Protein AF-A0ABD1L9Q7-F1 (afdb_monomer)
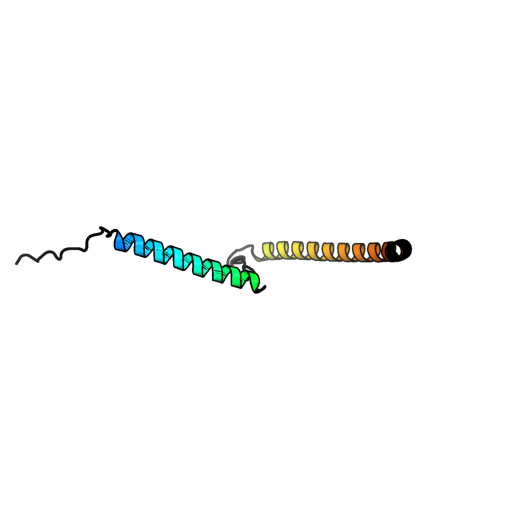
pLDDT: mean 84.65, std 9.53, range [52.69, 98.31]

Organism: NCBI:txid520843

Solvent-accessible surface area (backbone atoms only — not comparable to full-atom values): 6686 Å² total; per-residue (Å²): 135,84,80,79,78,77,83,73,83,75,88,78,75,55,68,71,57,55,54,51,51,53,50,52,52,54,50,50,52,51,50,53,50,51,52,52,50,52,44,63,71,66,71,64,69,77,75,82,75,74,92,67,83,65,87,87,44,95,57,48,68,63,54,51,52,54,53,50,52,55,51,51,52,54,52,50,50,54,51,51,53,52,50,53,52,48,53,54,43,64,68,47,43,60,57,53,51,53,52,54,51,52,53,54,57,66,69,72,108

Structure (mmCIF, N/CA/C/O backbone):
data_AF-A0ABD1L9Q7-F1
#
_entry.id   AF-A0ABD1L9Q7-F1
#
loop_
_atom_site.group_PDB
_atom_site.id
_atom_site.type_symbol
_atom_site.label_atom_id
_atom_site.label_alt_id
_atom_site.label_comp_id
_atom_site.label_asym_id
_atom_site.label_entity_id
_atom_site.label_seq_id
_atom_site.pdbx_PDB_ins_code
_atom_site.Cartn_x
_atom_site.Cartn_y
_atom_site.Cartn_z
_atom_site.occupancy
_atom_site.B_iso_or_equiv
_atom_site.auth_seq_id
_atom_site.auth_comp_id
_atom_site.auth_asym_id
_atom_site.auth_atom_id
_atom_site.pdbx_PDB_model_num
ATOM 1 N N . MET A 1 1 ? -55.465 -13.242 24.751 1.00 59.69 1 MET A N 1
ATOM 2 C CA . MET A 1 1 ? -54.153 -13.785 25.177 1.00 59.69 1 MET A CA 1
ATOM 3 C C . MET A 1 1 ? -53.061 -12.797 24.788 1.00 59.69 1 MET A C 1
ATOM 5 O O . MET A 1 1 ? -52.821 -12.607 23.602 1.00 59.69 1 MET A O 1
ATOM 9 N N . VAL A 1 2 ? -52.458 -12.096 25.751 1.00 52.69 2 VAL A N 1
ATOM 10 C CA . VAL A 1 2 ? -51.424 -11.085 25.464 1.00 52.69 2 VAL A CA 1
ATOM 11 C C . VAL A 1 2 ? -50.117 -11.794 25.100 1.00 52.69 2 VAL A C 1
ATOM 13 O O . VAL A 1 2 ? -49.598 -12.582 25.891 1.00 52.69 2 VAL A O 1
ATOM 16 N N . ARG A 1 3 ? -49.585 -11.540 23.894 1.00 68.38 3 ARG A N 1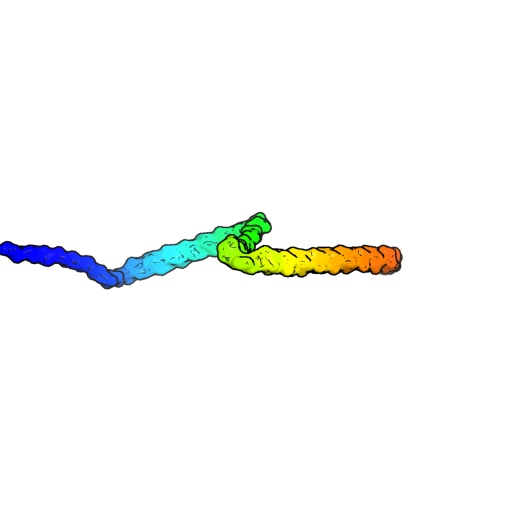
ATOM 17 C CA . ARG A 1 3 ? -48.277 -12.063 23.468 1.00 68.38 3 ARG A CA 1
ATOM 18 C C . ARG A 1 3 ? -47.197 -11.487 24.382 1.00 68.38 3 ARG A C 1
ATOM 20 O O . ARG A 1 3 ? -47.018 -10.274 24.454 1.00 68.38 3 ARG A O 1
ATOM 27 N N . LYS A 1 4 ? -46.467 -12.361 25.071 1.00 66.81 4 LYS A N 1
ATOM 28 C CA . LYS A 1 4 ? -45.320 -11.988 25.902 1.00 66.81 4 LYS A CA 1
ATOM 29 C C . LYS A 1 4 ? -44.263 -11.349 25.001 1.00 66.81 4 LYS A C 1
ATOM 31 O O . LYS A 1 4 ? -43.733 -12.011 24.111 1.00 66.81 4 LYS A O 1
ATOM 36 N N . SER A 1 5 ? -43.986 -10.062 25.193 1.00 68.06 5 SER A N 1
ATOM 37 C CA . SER A 1 5 ? -42.943 -9.372 24.439 1.00 68.06 5 SER A CA 1
ATOM 38 C C . SER A 1 5 ? -41.601 -10.049 24.722 1.00 68.06 5 SER A C 1
ATOM 40 O O . SER A 1 5 ? -41.127 -10.119 25.859 1.00 68.06 5 SER A O 1
ATOM 42 N N . MET A 1 6 ? -40.993 -10.623 23.687 1.00 74.88 6 MET A N 1
ATOM 43 C CA . MET A 1 6 ? -39.652 -11.179 23.803 1.00 74.88 6 MET A CA 1
ATOM 44 C C . MET A 1 6 ? -38.697 -10.011 24.048 1.00 74.88 6 MET A C 1
ATOM 46 O O . MET A 1 6 ? -38.565 -9.121 23.209 1.00 74.88 6 MET A O 1
ATOM 50 N N . LYS A 1 7 ? -38.052 -9.977 25.219 1.00 78.62 7 LYS A N 1
ATOM 51 C CA . LYS A 1 7 ? -37.074 -8.932 25.544 1.00 78.62 7 LYS A CA 1
ATOM 52 C C . LYS A 1 7 ? -35.951 -8.945 24.500 1.00 78.62 7 LYS A C 1
ATOM 54 O O . LYS A 1 7 ? -35.240 -9.938 24.358 1.00 78.62 7 LYS A O 1
ATOM 59 N N . THR A 1 8 ? -35.768 -7.833 23.790 1.00 86.00 8 THR A N 1
ATOM 60 C CA . THR A 1 8 ? -34.658 -7.647 22.847 1.00 86.00 8 THR A CA 1
ATOM 61 C C . THR A 1 8 ? -33.329 -7.565 23.593 1.00 86.00 8 THR A C 1
ATOM 63 O O . THR A 1 8 ? -33.258 -7.018 24.697 1.00 86.00 8 THR A O 1
ATOM 66 N N . LYS A 1 9 ? -32.241 -8.058 22.990 1.00 85.94 9 LYS A N 1
ATOM 67 C CA . LYS A 1 9 ? -30.904 -7.911 23.582 1.00 85.94 9 LYS A CA 1
ATOM 68 C C . LYS A 1 9 ? -30.520 -6.434 23.702 1.00 85.94 9 LYS A C 1
ATOM 70 O O . LYS A 1 9 ? -30.779 -5.628 22.812 1.00 85.94 9 LYS A O 1
ATOM 75 N N . SER A 1 10 ? -29.848 -6.100 24.801 1.00 90.12 10 SER A N 1
ATOM 76 C CA . SER A 1 10 ? -29.296 -4.764 25.025 1.00 90.12 10 SER A CA 1
ATOM 77 C C . SER A 1 10 ? -28.153 -4.459 24.052 1.00 90.12 10 SER A C 1
ATOM 79 O O . SER A 1 10 ? -27.291 -5.307 23.818 1.00 90.12 10 SER A O 1
ATOM 81 N N . LYS A 1 11 ? -28.109 -3.220 23.544 1.00 91.38 11 LYS A N 1
ATOM 82 C CA . LYS A 1 11 ? -26.986 -2.682 22.752 1.00 91.38 11 LYS A CA 1
ATOM 83 C C . LYS A 1 11 ? -25.778 -2.298 23.624 1.00 91.38 11 LYS A C 1
ATOM 85 O O . LYS A 1 11 ? -24.716 -1.988 23.092 1.00 91.38 11 LYS A O 1
ATOM 90 N N . ARG A 1 12 ? -25.923 -2.302 24.960 1.00 93.25 12 ARG A N 1
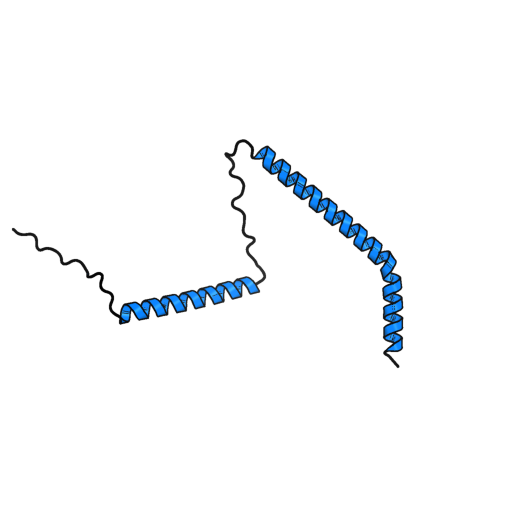ATOM 91 C CA . ARG A 1 12 ? -24.844 -1.945 25.896 1.00 93.25 12 ARG A CA 1
ATOM 92 C C . ARG A 1 12 ? -23.726 -2.987 25.838 1.00 93.25 12 ARG A C 1
ATOM 94 O O . ARG A 1 12 ? -23.966 -4.191 25.929 1.00 93.25 12 ARG A O 1
ATOM 101 N N . ILE A 1 13 ? -22.490 -2.514 25.733 1.00 92.44 13 ILE A N 1
ATOM 102 C CA . ILE A 1 13 ? -21.298 -3.361 25.668 1.00 92.44 13 ILE A CA 1
ATOM 103 C C . ILE A 1 13 ? -20.599 -3.302 27.024 1.00 92.44 13 ILE A C 1
ATOM 105 O O . ILE A 1 13 ? -20.325 -2.221 27.539 1.00 92.44 13 ILE A O 1
ATOM 109 N N . SER A 1 14 ? -20.285 -4.461 27.606 1.00 95.56 14 SER A N 1
ATOM 110 C CA . SER A 1 14 ? -19.466 -4.505 28.817 1.00 95.56 14 SER A CA 1
ATOM 111 C C . SER A 1 14 ? -18.024 -4.091 28.516 1.00 95.56 14 SER A C 1
ATOM 113 O O . SER A 1 14 ? -17.493 -4.369 27.436 1.00 95.56 14 SER A O 1
ATOM 115 N N . LEU A 1 15 ? -17.350 -3.480 29.492 1.00 95.94 15 LEU A N 1
ATOM 116 C CA . LEU A 1 15 ? -15.956 -3.046 29.341 1.00 95.94 15 LEU A CA 1
ATOM 117 C C . LEU A 1 15 ? -15.032 -4.203 28.930 1.00 95.94 15 LEU A C 1
ATOM 119 O O . LEU A 1 15 ? -14.208 -4.046 28.031 1.00 95.94 15 LEU A O 1
ATOM 123 N N . LYS A 1 16 ? -15.252 -5.405 29.483 1.00 96.69 16 LYS A N 1
ATOM 124 C CA . LYS A 1 16 ? -14.543 -6.634 29.087 1.00 96.69 16 LYS A CA 1
ATOM 125 C C . LYS A 1 16 ? -14.643 -6.903 27.582 1.00 96.69 16 LYS A C 1
ATOM 127 O O . LYS A 1 16 ? -13.633 -7.187 26.941 1.00 96.69 16 LYS A O 1
ATOM 132 N N . LYS A 1 17 ? -15.845 -6.790 27.000 1.00 96.12 17 LYS A N 1
ATOM 133 C CA . LYS A 1 17 ? -16.061 -6.986 25.557 1.00 96.12 17 LYS A CA 1
ATOM 134 C C . LYS A 1 17 ? -15.372 -5.893 24.739 1.00 96.12 17 LYS A C 1
ATOM 136 O O . LYS A 1 17 ? -14.703 -6.223 23.765 1.00 96.12 17 LYS A O 1
ATOM 141 N N . LYS A 1 18 ? -15.464 -4.627 25.166 1.00 96.94 18 LYS A N 1
ATOM 142 C CA . LYS A 1 18 ? -14.789 -3.489 24.514 1.00 96.94 18 LYS A CA 1
ATOM 143 C C . LYS A 1 18 ? -13.275 -3.712 24.434 1.00 96.94 18 LYS A C 1
ATOM 145 O O . LYS A 1 18 ? -12.706 -3.684 23.344 1.00 96.94 18 LYS A O 1
ATOM 150 N N . TYR A 1 19 ? -12.629 -4.013 25.560 1.00 97.88 19 TYR A N 1
ATOM 151 C CA . TYR A 1 19 ? -11.179 -4.223 25.602 1.00 97.88 19 TYR A CA 1
ATOM 152 C C . TYR A 1 19 ? -10.734 -5.497 24.876 1.00 97.88 19 TYR A C 1
ATOM 154 O O . TYR A 1 19 ? -9.705 -5.484 24.200 1.00 97.88 19 TYR A O 1
ATOM 162 N N . MET A 1 20 ? -11.529 -6.570 24.926 1.00 97.94 20 MET A N 1
ATOM 163 C CA . MET A 1 20 ? -11.260 -7.784 24.152 1.00 97.94 20 MET A CA 1
ATOM 164 C C . MET A 1 20 ? -11.277 -7.513 22.640 1.00 97.94 20 MET A C 1
ATOM 166 O O . MET A 1 20 ? -10.378 -7.969 21.937 1.00 97.94 20 MET A O 1
ATOM 170 N N . VAL A 1 21 ? -12.266 -6.766 22.135 1.00 97.50 21 VAL A N 1
ATOM 171 C CA . VAL A 1 21 ? -12.347 -6.402 20.709 1.00 97.50 21 VAL A CA 1
ATOM 172 C C . VAL A 1 21 ? -11.141 -5.558 20.303 1.00 97.50 21 VAL A C 1
ATOM 174 O O . VAL A 1 21 ? -10.480 -5.885 19.322 1.00 97.50 21 VAL A O 1
ATO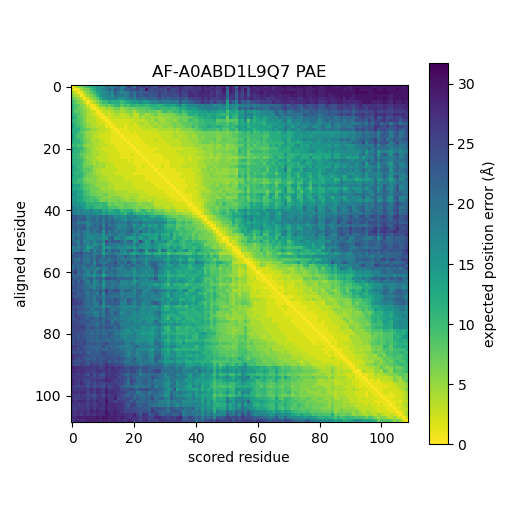M 177 N N . ILE A 1 22 ? -10.785 -4.542 21.096 1.00 97.06 22 ILE A N 1
ATOM 178 C CA . ILE A 1 22 ? -9.610 -3.697 20.832 1.00 97.06 22 ILE A CA 1
ATOM 179 C C . ILE A 1 22 ? -8.332 -4.543 20.762 1.00 97.06 22 ILE A C 1
ATOM 181 O O . ILE A 1 22 ? -7.528 -4.368 19.845 1.00 97.06 22 ILE A O 1
ATOM 185 N N . LYS A 1 23 ? -8.146 -5.485 21.698 1.00 98.12 23 LYS A N 1
ATOM 186 C CA . LYS A 1 23 ? -6.989 -6.392 21.705 1.00 98.12 23 LYS A CA 1
ATOM 187 C C . LYS A 1 23 ? -6.952 -7.266 20.448 1.00 98.12 23 LYS A C 1
ATOM 189 O O . LYS A 1 23 ? -5.915 -7.315 19.793 1.00 98.12 23 LYS A O 1
ATOM 194 N N . LYS A 1 24 ? -8.080 -7.884 20.074 1.00 98.25 24 LYS A N 1
ATOM 195 C CA . LYS A 1 24 ? -8.190 -8.732 18.873 1.00 98.25 24 LYS A CA 1
ATOM 196 C C . LYS A 1 24 ? -7.909 -7.954 17.584 1.00 98.25 24 LYS A C 1
ATOM 198 O O . LYS A 1 24 ? -7.160 -8.434 16.742 1.00 98.25 24 LYS A O 1
ATOM 203 N N . VAL A 1 25 ? -8.444 -6.739 17.451 1.00 98.31 25 VAL A N 1
ATOM 204 C CA . VAL A 1 25 ? -8.202 -5.872 16.283 1.00 98.31 25 VAL A CA 1
ATOM 205 C C . VAL A 1 25 ? -6.730 -5.467 16.198 1.00 98.31 25 VAL A C 1
ATOM 207 O O . VAL A 1 25 ? -6.120 -5.579 15.135 1.00 98.31 25 VAL A O 1
ATOM 210 N N . LYS A 1 26 ? -6.125 -5.053 17.319 1.00 98.12 26 LYS A N 1
ATOM 211 C CA . LYS A 1 26 ? -4.694 -4.716 17.367 1.00 98.12 26 LYS A CA 1
ATOM 212 C C . LYS A 1 26 ? -3.824 -5.909 16.979 1.00 98.12 26 LYS A C 1
ATOM 214 O O . LYS A 1 26 ? -2.875 -5.745 16.217 1.00 98.12 26 LYS A O 1
ATOM 219 N N . GLU A 1 27 ? -4.138 -7.098 17.482 1.00 97.62 27 GLU A N 1
ATOM 220 C CA . GLU A 1 27 ? -3.403 -8.319 17.151 1.00 97.62 27 GLU A CA 1
ATOM 221 C C . GLU A 1 27 ? -3.543 -8.689 15.668 1.00 97.62 27 GLU A C 1
ATOM 223 O O . GLU A 1 27 ? -2.541 -8.966 15.009 1.00 97.62 27 GLU A O 1
ATOM 228 N N . HIS A 1 28 ? -4.759 -8.619 15.122 1.00 98.25 28 HIS A N 1
ATOM 229 C CA . HIS A 1 28 ? -5.027 -8.872 13.706 1.00 98.25 28 HIS A CA 1
ATOM 230 C C . HIS A 1 28 ? -4.250 -7.923 12.795 1.00 98.25 28 HIS A C 1
ATOM 232 O O . HIS A 1 28 ? -3.569 -8.358 11.868 1.00 98.25 28 HIS A O 1
ATOM 238 N N . ASN A 1 29 ? -4.267 -6.627 13.105 1.00 97.62 29 ASN A N 1
ATOM 239 C CA . ASN A 1 29 ? -3.535 -5.627 12.333 1.00 97.62 29 ASN A CA 1
ATOM 240 C C . ASN A 1 29 ? -2.017 -5.837 12.427 1.00 97.62 29 ASN A C 1
ATOM 242 O O . ASN A 1 29 ? -1.316 -5.686 11.428 1.00 97.62 29 ASN A O 1
ATOM 246 N N . ARG A 1 30 ? -1.502 -6.265 13.591 1.00 97.31 30 ARG A N 1
ATOM 247 C CA . ARG A 1 30 ? -0.089 -6.656 13.738 1.00 97.31 30 ARG A CA 1
ATOM 248 C C . ARG A 1 30 ? 0.266 -7.861 12.860 1.00 97.31 30 ARG A C 1
ATOM 250 O O . ARG A 1 30 ? 1.337 -7.850 12.258 1.00 97.31 30 ARG A O 1
ATOM 257 N N . LYS A 1 31 ? -0.600 -8.877 12.764 1.00 97.06 31 LYS A N 1
ATOM 258 C CA . LYS A 1 31 ? -0.391 -10.047 11.886 1.00 97.06 31 LYS A CA 1
ATOM 259 C C . LYS A 1 31 ? -0.411 -9.646 10.406 1.00 97.06 31 LYS A C 1
ATOM 261 O O . LYS A 1 31 ? 0.582 -9.881 9.720 1.00 97.06 31 LYS A O 1
ATOM 266 N N . LYS A 1 32 ? -1.436 -8.905 9.963 1.00 95.81 32 LYS A N 1
ATOM 267 C CA . LYS A 1 32 ? -1.524 -8.356 8.595 1.00 95.81 32 LYS A CA 1
ATOM 268 C C . LYS A 1 32 ? -0.301 -7.520 8.208 1.00 95.81 32 LYS A C 1
ATOM 270 O O . LYS A 1 32 ? 0.216 -7.661 7.105 1.00 95.81 32 LYS A O 1
ATOM 275 N N . ALA A 1 33 ? 0.201 -6.676 9.112 1.00 93.94 33 ALA A N 1
ATOM 276 C CA . ALA A 1 33 ? 1.391 -5.865 8.854 1.00 93.94 33 ALA A CA 1
ATOM 277 C C . ALA A 1 33 ? 2.660 -6.720 8.678 1.00 93.94 33 ALA A C 1
ATOM 279 O O . ALA A 1 33 ? 3.479 -6.441 7.800 1.00 93.94 33 ALA A O 1
ATOM 280 N N . LYS A 1 34 ? 2.822 -7.784 9.478 1.00 94.12 34 LYS A N 1
ATOM 281 C CA . LYS A 1 34 ? 3.939 -8.734 9.336 1.00 94.12 34 LYS A CA 1
ATOM 282 C C . LYS A 1 34 ? 3.863 -9.504 8.017 1.00 94.12 34 LYS A C 1
ATOM 284 O O . LYS A 1 34 ? 4.877 -9.630 7.335 1.00 94.12 34 LYS A O 1
ATOM 289 N N . GLU A 1 35 ? 2.676 -9.966 7.634 1.00 90.00 35 GLU A N 1
ATOM 290 C CA . GLU A 1 35 ? 2.434 -10.647 6.356 1.00 90.00 35 GLU A CA 1
ATOM 291 C C . GLU A 1 35 ? 2.714 -9.726 5.163 1.00 90.00 35 GLU A C 1
ATOM 293 O O . GLU A 1 35 ? 3.445 -10.107 4.250 1.00 90.00 35 GLU A O 1
ATOM 298 N N . ALA A 1 36 ? 2.232 -8.481 5.206 1.00 87.38 36 ALA A N 1
ATOM 299 C CA . ALA A 1 36 ? 2.521 -7.476 4.186 1.00 87.38 36 ALA A CA 1
ATOM 300 C C . ALA A 1 36 ? 4.026 -7.184 4.081 1.00 87.38 36 ALA A C 1
ATOM 302 O O . ALA A 1 36 ? 4.566 -7.097 2.978 1.00 87.38 36 ALA A O 1
ATOM 303 N N . LYS A 1 37 ? 4.741 -7.092 5.214 1.00 89.12 37 LYS A N 1
ATOM 304 C CA . LYS A 1 37 ? 6.204 -6.937 5.218 1.00 89.12 37 LYS A CA 1
ATOM 305 C C . LYS A 1 37 ? 6.899 -8.153 4.593 1.00 89.12 37 LYS A C 1
ATOM 307 O O . LYS A 1 37 ? 7.797 -7.967 3.778 1.00 89.12 37 LYS A O 1
ATOM 312 N N . LYS A 1 38 ? 6.463 -9.378 4.910 1.00 87.69 38 LYS A N 1
ATOM 313 C CA . LYS A 1 38 ? 6.993 -10.615 4.308 1.00 87.69 38 LYS A CA 1
ATOM 314 C C . LYS A 1 38 ? 6.785 -10.637 2.790 1.00 87.69 38 LYS A C 1
ATOM 316 O O . LYS A 1 38 ? 7.719 -10.937 2.054 1.00 87.69 38 LYS A O 1
ATOM 321 N N . LEU A 1 39 ? 5.599 -10.251 2.318 1.00 81.94 39 LEU A N 1
ATOM 322 C CA . LEU A 1 39 ? 5.294 -10.132 0.890 1.00 81.94 39 LEU A CA 1
ATOM 323 C C . LEU A 1 39 ? 6.180 -9.086 0.199 1.00 81.94 39 LEU A C 1
ATOM 325 O O . LEU A 1 39 ? 6.733 -9.369 -0.861 1.00 81.94 39 LEU A O 1
ATOM 329 N N . ARG A 1 40 ? 6.398 -7.919 0.820 1.00 76.94 40 ARG A N 1
ATOM 330 C CA . ARG A 1 40 ? 7.321 -6.893 0.297 1.00 76.94 40 ARG A CA 1
ATOM 331 C C . ARG A 1 40 ? 8.761 -7.396 0.182 1.00 76.94 40 ARG A C 1
ATOM 333 O O . ARG A 1 40 ? 9.426 -7.069 -0.794 1.00 76.94 40 ARG A O 1
ATOM 340 N N . LEU A 1 41 ? 9.229 -8.177 1.157 1.00 78.19 41 LEU A N 1
ATOM 341 C CA . LEU A 1 41 ? 10.581 -8.750 1.162 1.00 78.19 41 LEU A CA 1
ATOM 342 C C . LEU A 1 41 ? 10.741 -9.909 0.170 1.00 78.19 41 LEU A C 1
ATOM 344 O O . LEU A 1 41 ? 11.838 -10.137 -0.320 1.00 78.19 41 LEU A O 1
ATOM 348 N N . SER A 1 42 ? 9.658 -10.611 -0.172 1.00 77.12 42 SER A N 1
ATOM 349 C CA . SER A 1 42 ? 9.687 -11.744 -1.110 1.00 77.12 42 SER A CA 1
ATOM 350 C C . SER A 1 42 ? 9.970 -11.364 -2.574 1.00 77.12 42 SER A C 1
ATOM 352 O O . SER A 1 42 ? 9.951 -12.232 -3.442 1.00 77.12 42 SER A O 1
ATOM 354 N N . GLY A 1 43 ? 10.185 -10.076 -2.878 1.00 69.62 43 GLY A N 1
ATOM 355 C CA . GLY A 1 43 ? 10.511 -9.564 -4.217 1.00 69.62 43 GLY A CA 1
ATOM 356 C C . GLY A 1 43 ? 9.351 -9.595 -5.220 1.00 69.62 43 GLY A C 1
ATOM 357 O O . GLY A 1 43 ? 9.341 -8.829 -6.180 1.00 69.62 43 GLY A O 1
ATOM 358 N N . LYS A 1 44 ? 8.321 -10.410 -4.972 1.00 67.44 44 LYS A N 1
ATOM 359 C CA . LYS A 1 44 ? 7.114 -10.528 -5.793 1.00 67.44 44 LYS A CA 1
ATOM 360 C C . LYS A 1 44 ? 6.124 -9.416 -5.444 1.00 67.44 44 LYS A C 1
ATOM 362 O O . LYS A 1 44 ? 5.094 -9.655 -4.811 1.00 67.44 44 LYS A O 1
ATOM 367 N N . LYS A 1 45 ? 6.432 -8.176 -5.835 1.00 67.12 45 LYS A N 1
ATOM 368 C CA . LYS A 1 45 ? 5.416 -7.116 -5.853 1.00 67.12 45 LYS A CA 1
ATOM 369 C C . LYS A 1 45 ? 4.341 -7.547 -6.848 1.00 67.12 45 LYS A C 1
ATOM 371 O O . LYS A 1 45 ? 4.640 -7.740 -8.023 1.00 67.12 45 LYS A O 1
ATOM 376 N N . LYS A 1 46 ? 3.104 -7.734 -6.378 1.00 67.62 46 LYS A N 1
ATOM 377 C CA . LYS A 1 46 ? 1.966 -7.833 -7.293 1.00 67.62 46 LYS A CA 1
ATOM 378 C C . LYS A 1 46 ? 1.931 -6.506 -8.042 1.00 67.62 46 LYS A C 1
ATOM 380 O O . LYS A 1 46 ? 1.747 -5.472 -7.407 1.00 67.62 46 LYS A O 1
ATOM 385 N N . VAL A 1 47 ? 2.203 -6.539 -9.343 1.00 69.62 47 VAL A N 1
ATOM 386 C CA . VAL A 1 47 ? 1.918 -5.400 -10.212 1.00 69.62 47 VAL A CA 1
ATOM 387 C C . VAL A 1 47 ? 0.413 -5.198 -10.106 1.00 69.62 47 VAL A C 1
ATOM 389 O O . VAL A 1 47 ? -0.349 -6.131 -10.377 1.00 69.62 47 VAL A O 1
ATOM 392 N N . GLU A 1 48 ? 0.006 -4.049 -9.574 1.00 71.69 48 GLU A N 1
ATOM 393 C CA . GLU A 1 48 ? -1.395 -3.655 -9.558 1.00 71.69 48 GLU A CA 1
ATOM 394 C C . GLU A 1 48 ? -1.849 -3.620 -11.013 1.00 71.69 48 GLU A C 1
ATOM 396 O O . GLU A 1 48 ? -1.240 -2.955 -11.847 1.00 71.69 48 GLU A O 1
ATOM 401 N N . LYS A 1 49 ? -2.815 -4.476 -11.346 1.00 80.50 49 LYS A N 1
ATOM 402 C CA . LYS A 1 49 ? -3.383 -4.505 -12.686 1.00 80.50 49 LYS A CA 1
ATOM 403 C C . LYS A 1 49 ? -4.448 -3.428 -12.700 1.00 80.50 49 LYS A C 1
ATOM 405 O O . LYS A 1 49 ? -5.438 -3.569 -11.981 1.00 80.50 49 LYS A O 1
ATOM 410 N N . ASP A 1 50 ? -4.228 -2.385 -13.488 1.00 77.00 50 ASP A N 1
ATOM 411 C CA . ASP A 1 50 ? -5.246 -1.371 -13.709 1.00 77.00 50 ASP A CA 1
ATOM 412 C C . ASP A 1 50 ? -6.512 -2.049 -14.253 1.00 77.00 50 ASP A C 1
ATOM 414 O O . ASP A 1 50 ? -6.403 -2.944 -15.100 1.00 77.00 50 ASP A O 1
ATOM 418 N N . PRO A 1 51 ? -7.712 -1.650 -13.800 1.00 79.81 51 PRO A N 1
ATOM 419 C CA . PRO A 1 51 ? -8.969 -2.250 -14.248 1.00 79.81 51 PRO A CA 1
ATOM 420 C C . PRO A 1 51 ? -9.257 -2.072 -15.754 1.00 79.81 51 PRO A C 1
ATOM 422 O O . PRO A 1 51 ? -10.252 -2.602 -16.239 1.00 79.81 51 PRO A O 1
ATOM 425 N N . GLY A 1 52 ? -8.367 -1.416 -16.509 1.00 80.19 52 GLY A N 1
ATOM 426 C CA . GLY A 1 52 ? -8.421 -1.302 -17.963 1.00 80.19 52 GLY A CA 1
ATOM 427 C C . GLY A 1 52 ? -9.541 -0.390 -18.460 1.00 80.19 52 GLY A C 1
ATOM 428 O O . GLY A 1 52 ? -10.389 0.066 -17.697 1.00 80.19 52 GLY A O 1
ATOM 429 N N . ILE A 1 53 ? -9.527 -0.115 -19.764 1.00 77.50 53 ILE A N 1
ATOM 430 C CA . ILE A 1 53 ? -10.616 0.599 -20.436 1.00 77.50 53 ILE A CA 1
ATOM 431 C C . ILE A 1 53 ? -11.747 -0.413 -20.690 1.00 77.50 53 ILE A C 1
ATOM 433 O O . ILE A 1 53 ? -11.496 -1.442 -21.338 1.00 77.50 53 ILE A O 1
ATOM 437 N N . PRO A 1 54 ? -12.975 -0.161 -20.196 1.00 85.75 54 PRO A N 1
ATOM 438 C CA . PRO A 1 54 ? -14.130 -1.016 -20.461 1.00 85.75 54 PRO A CA 1
ATOM 439 C C . PRO A 1 54 ? -14.370 -1.228 -21.961 1.00 85.75 54 PRO A C 1
ATOM 441 O O . PRO A 1 54 ? -14.104 -0.345 -22.772 1.00 85.75 54 PRO A O 1
ATOM 444 N N . ASN A 1 55 ? -14.866 -2.408 -22.349 1.00 76.31 55 ASN A N 1
ATOM 445 C CA . ASN A 1 55 ? -15.040 -2.760 -23.763 1.00 76.31 55 ASN A CA 1
ATOM 446 C C . ASN A 1 55 ? -16.165 -1.993 -24.469 1.00 76.31 55 ASN A C 1
ATOM 448 O O . ASN A 1 55 ? -16.079 -1.794 -25.673 1.00 76.31 55 ASN A O 1
ATOM 452 N N . ASP A 1 56 ? -17.166 -1.531 -23.725 1.00 79.94 56 ASP A N 1
ATOM 453 C CA . ASP A 1 56 ? -18.364 -0.890 -24.284 1.00 79.94 56 ASP A CA 1
ATOM 454 C C . ASP A 1 56 ? -18.167 0.610 -24.566 1.00 79.94 56 ASP A C 1
ATOM 456 O O . ASP A 1 56 ? -19.115 1.325 -24.886 1.00 79.94 56 ASP A O 1
ATOM 460 N N . TRP A 1 57 ? -16.935 1.112 -24.424 1.00 78.88 57 TRP A N 1
ATOM 461 C CA . TRP A 1 57 ? -16.624 2.514 -24.658 1.00 78.88 57 TRP A CA 1
ATOM 462 C C . TRP A 1 57 ? -16.444 2.786 -26.164 1.00 78.88 57 TRP A C 1
ATOM 464 O O . TRP A 1 57 ? -15.538 2.222 -26.784 1.00 78.88 57 TRP A O 1
ATOM 474 N N . PRO A 1 58 ? -17.236 3.691 -26.763 1.00 83.69 58 PRO A N 1
ATOM 475 C CA . PRO A 1 58 ? -17.315 3.874 -28.217 1.00 83.69 58 PRO A CA 1
ATOM 476 C C . PRO A 1 58 ? -16.022 4.380 -28.882 1.00 83.69 58 PRO A C 1
ATOM 478 O O . PRO A 1 58 ? -15.865 4.245 -30.089 1.00 83.69 58 PRO A O 1
ATOM 481 N N . LEU A 1 59 ? -15.080 4.939 -28.118 1.00 79.56 59 LEU A N 1
ATOM 482 C CA . LEU A 1 59 ? -13.790 5.449 -28.611 1.00 79.56 59 LEU A CA 1
ATOM 483 C C . LEU A 1 59 ? -12.576 4.632 -28.139 1.00 79.56 59 LEU A C 1
ATOM 485 O O . LEU A 1 59 ? -11.437 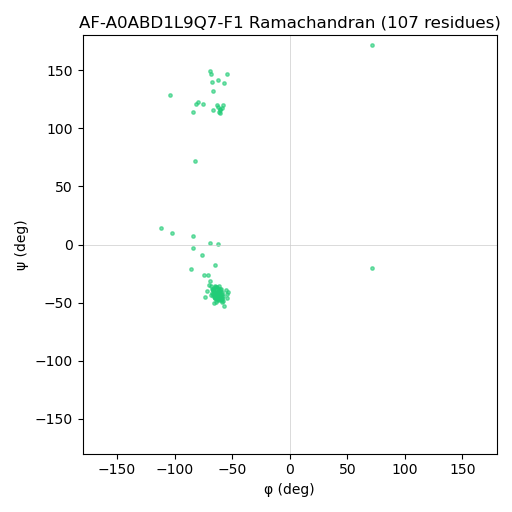5.081 -28.269 1.00 79.56 59 LEU A O 1
ATOM 489 N N . LYS A 1 60 ? -12.798 3.421 -27.613 1.00 82.94 60 LYS A N 1
ATOM 490 C CA . LYS A 1 60 ? -11.737 2.569 -27.057 1.00 82.94 60 LYS A CA 1
ATOM 491 C C . LYS A 1 60 ? -10.590 2.341 -28.045 1.00 82.94 60 LYS A C 1
ATOM 493 O O . LYS A 1 60 ? -9.429 2.374 -27.654 1.00 82.94 60 LYS A O 1
ATOM 498 N N . GLU A 1 61 ? -10.899 2.133 -29.321 1.00 81.19 61 GLU A N 1
ATOM 499 C CA . GLU A 1 61 ? -9.888 1.878 -30.354 1.00 81.19 61 GLU A CA 1
ATOM 500 C C . GLU A 1 61 ? -8.992 3.096 -30.609 1.00 81.19 61 GLU A C 1
ATOM 502 O O . GLU A 1 61 ? -7.775 2.960 -30.751 1.00 81.19 61 GLU A O 1
ATOM 507 N N . HIS A 1 62 ? -9.572 4.298 -30.597 1.00 83.94 62 HIS A N 1
ATOM 508 C CA . HIS A 1 62 ? -8.825 5.543 -30.759 1.00 83.94 62 HIS A CA 1
ATOM 509 C C . HIS A 1 62 ? -7.906 5.809 -29.560 1.00 83.94 62 HIS A C 1
ATOM 511 O O . HIS A 1 62 ? -6.746 6.183 -29.743 1.00 83.94 62 HIS A O 1
ATOM 517 N N . GLU A 1 63 ? -8.394 5.565 -28.342 1.00 80.19 63 GLU A N 1
ATOM 518 C CA . GLU A 1 63 ? -7.621 5.748 -27.109 1.00 80.19 63 GLU A CA 1
ATOM 519 C C . GLU A 1 63 ? -6.485 4.725 -26.975 1.00 80.19 63 GLU A C 1
ATOM 521 O O . GLU A 1 63 ? -5.354 5.090 -26.648 1.00 80.19 63 GLU A O 1
ATOM 526 N N . VAL A 1 64 ? -6.744 3.451 -27.287 1.00 83.62 64 VAL A N 1
ATOM 527 C CA . VAL A 1 64 ? -5.712 2.401 -27.270 1.00 83.62 64 VAL A CA 1
ATOM 528 C C . VAL A 1 64 ? -4.616 2.715 -28.287 1.00 83.62 64 VAL A C 1
ATOM 530 O O . VAL A 1 64 ? -3.436 2.652 -27.941 1.00 83.62 64 VAL A O 1
ATOM 533 N N . LYS A 1 65 ? -4.983 3.154 -29.497 1.00 86.69 65 LYS A N 1
ATOM 534 C CA . LYS A 1 65 ? -4.023 3.545 -30.538 1.00 86.69 65 LYS A CA 1
ATOM 535 C C . LYS A 1 65 ? -3.142 4.727 -30.115 1.00 86.69 65 LYS A C 1
ATOM 537 O O . LYS A 1 65 ? -1.939 4.713 -30.375 1.00 86.69 65 LYS A O 1
ATOM 542 N N . ALA A 1 66 ? -3.705 5.727 -29.434 1.00 84.94 66 ALA A N 1
ATOM 543 C CA . ALA A 1 66 ? -2.937 6.857 -28.903 1.00 84.94 66 ALA A CA 1
ATOM 544 C C . ALA A 1 66 ? -1.951 6.425 -27.797 1.00 84.94 66 ALA A C 1
ATOM 546 O O . ALA A 1 66 ? -0.800 6.866 -27.777 1.00 84.94 66 ALA A O 1
ATOM 547 N N . LEU A 1 67 ? -2.366 5.516 -26.907 1.00 84.38 67 LEU A N 1
ATOM 548 C CA . LEU A 1 67 ? -1.501 4.965 -25.856 1.00 84.38 67 LEU A CA 1
ATOM 549 C C . LEU A 1 67 ? -0.378 4.085 -26.419 1.00 84.38 67 LEU A C 1
ATOM 551 O O . LEU A 1 67 ? 0.746 4.114 -25.912 1.00 84.38 67 LEU A O 1
ATOM 555 N N . GLU A 1 68 ? -0.661 3.299 -27.455 1.00 85.88 68 GLU A N 1
ATOM 556 C CA . GLU A 1 68 ? 0.338 2.483 -28.149 1.00 85.88 68 GLU A CA 1
ATOM 557 C C . GLU A 1 68 ? 1.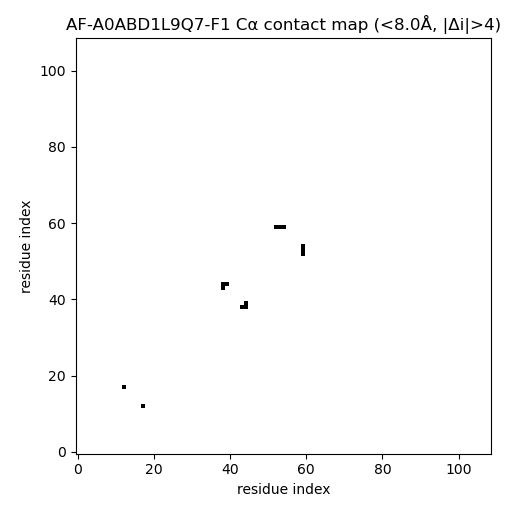384 3.343 -28.859 1.00 85.88 68 GLU A C 1
ATOM 559 O O . GLU A 1 68 ? 2.578 3.064 -28.726 1.00 85.88 68 GLU A O 1
ATOM 564 N N . ALA A 1 69 ? 0.960 4.424 -29.523 1.00 88.31 69 ALA A N 1
ATOM 565 C CA . ALA A 1 69 ? 1.870 5.395 -30.128 1.00 88.31 69 ALA A CA 1
ATOM 566 C C . ALA A 1 69 ? 2.817 6.005 -29.080 1.00 88.31 69 ALA A C 1
ATOM 568 O O . ALA A 1 69 ? 4.036 5.950 -29.244 1.00 88.31 69 ALA A O 1
ATOM 569 N N . GLY A 1 70 ? 2.285 6.458 -27.938 1.00 86.38 70 GLY A N 1
ATOM 570 C CA . GLY A 1 70 ? 3.111 6.993 -26.850 1.00 86.38 70 GLY A CA 1
ATOM 571 C C . GLY A 1 70 ? 4.089 5.966 -26.260 1.00 86.38 70 GLY A C 1
ATOM 572 O O . GLY A 1 70 ? 5.242 6.285 -25.967 1.00 86.38 70 GLY A O 1
ATOM 573 N N . ARG A 1 71 ? 3.680 4.696 -26.121 1.00 88.50 71 ARG A N 1
ATOM 574 C CA . ARG A 1 71 ? 4.583 3.614 -25.677 1.00 88.50 71 ARG A CA 1
ATOM 575 C C . ARG A 1 71 ? 5.713 3.369 -26.674 1.00 88.50 71 ARG A C 1
ATOM 577 O O . ARG A 1 71 ? 6.849 3.158 -26.248 1.00 88.50 71 ARG A O 1
ATOM 584 N N . ALA A 1 72 ? 5.414 3.385 -27.971 1.00 89.00 72 ALA A N 1
ATOM 585 C CA . ALA A 1 72 ? 6.409 3.193 -29.019 1.00 89.00 72 ALA A CA 1
ATOM 586 C C . ALA A 1 72 ? 7.462 4.311 -28.999 1.00 89.00 72 ALA A C 1
ATOM 588 O O . ALA A 1 72 ? 8.658 4.019 -29.006 1.00 89.00 72 ALA A O 1
ATOM 589 N N . GLU A 1 73 ? 7.036 5.568 -28.866 1.00 91.44 73 GLU A N 1
ATOM 590 C CA . GLU A 1 73 ? 7.934 6.726 -28.779 1.00 91.44 73 GLU A CA 1
ATOM 591 C C . GLU A 1 73 ? 8.888 6.635 -27.580 1.00 91.44 73 GLU A C 1
ATOM 593 O O . GLU A 1 73 ? 10.104 6.766 -27.741 1.00 91.44 73 GLU A O 1
ATOM 598 N N . VAL A 1 74 ? 8.367 6.318 -26.389 1.00 92.25 74 VAL A N 1
ATOM 599 C CA . VAL A 1 74 ? 9.186 6.162 -25.173 1.00 92.25 74 VAL A CA 1
ATOM 600 C C . VAL A 1 74 ? 10.194 5.017 -25.319 1.00 92.25 74 VAL A C 1
ATOM 602 O O . VAL A 1 74 ? 11.345 5.136 -24.892 1.00 92.25 74 VAL A O 1
ATOM 605 N N . ILE A 1 75 ? 9.799 3.896 -25.930 1.00 92.25 75 ILE A N 1
ATOM 606 C CA . ILE A 1 75 ? 10.702 2.759 -26.162 1.00 92.25 75 ILE A CA 1
ATOM 607 C C . ILE A 1 75 ? 11.834 3.151 -27.116 1.00 92.25 75 ILE A C 1
ATOM 609 O O . ILE A 1 75 ? 12.995 2.822 -26.851 1.00 92.25 75 ILE A O 1
ATOM 613 N N . GLU A 1 76 ? 11.521 3.854 -28.202 1.00 90.94 76 GLU A N 1
ATOM 614 C CA . GLU A 1 76 ? 12.520 4.319 -29.164 1.00 90.94 76 GLU A CA 1
ATOM 615 C C . GLU A 1 76 ? 13.468 5.354 -28.549 1.00 90.94 76 GLU A C 1
ATOM 617 O O . GLU A 1 76 ? 14.685 5.254 -28.721 1.00 90.94 76 GLU A O 1
ATOM 622 N N . GLU A 1 77 ? 12.963 6.286 -27.741 1.00 90.50 77 GLU A N 1
ATOM 623 C CA . GLU A 1 77 ? 13.803 7.250 -27.026 1.00 90.50 77 GLU A CA 1
ATOM 624 C C . GLU A 1 77 ? 14.764 6.552 -26.049 1.00 90.50 77 GLU A C 1
ATOM 626 O O . GLU A 1 77 ? 15.960 6.858 -26.002 1.00 90.50 77 GLU A O 1
ATOM 631 N N . LEU A 1 78 ? 14.282 5.550 -25.308 1.00 90.88 78 LEU A N 1
ATOM 632 C CA . LEU A 1 78 ? 15.123 4.749 -24.417 1.00 90.88 78 LEU A CA 1
ATOM 633 C C . LEU A 1 78 ? 16.186 3.951 -25.180 1.00 90.88 78 LEU A C 1
ATOM 635 O O . LEU A 1 78 ? 17.306 3.799 -24.684 1.00 90.88 78 LEU A O 1
ATOM 639 N N . LYS A 1 79 ? 15.871 3.433 -26.373 1.00 92.00 79 LYS A N 1
ATOM 640 C CA . LYS A 1 79 ? 16.859 2.771 -27.239 1.00 92.00 79 LYS A CA 1
ATOM 641 C C . LYS A 1 79 ? 17.924 3.760 -27.708 1.00 92.00 79 LYS A C 1
ATOM 643 O O . LYS A 1 79 ? 19.106 3.453 -27.569 1.00 92.00 79 LYS A O 1
ATOM 648 N N . ARG A 1 80 ? 17.529 4.951 -28.170 1.00 90.81 80 ARG A N 1
ATOM 649 C CA . ARG A 1 80 ? 18.456 6.017 -28.593 1.00 90.81 80 ARG A CA 1
ATOM 650 C C . ARG A 1 80 ? 19.396 6.427 -27.460 1.00 90.81 80 ARG A C 1
ATOM 652 O O . ARG A 1 80 ? 20.610 6.379 -27.630 1.00 90.81 80 ARG A O 1
ATOM 659 N N . LYS A 1 81 ? 18.855 6.694 -26.266 1.00 91.00 81 LYS A N 1
ATOM 660 C CA . LYS A 1 81 ? 19.655 7.018 -25.070 1.00 91.00 81 LYS A CA 1
ATOM 661 C C . LYS A 1 81 ? 20.619 5.893 -24.688 1.00 91.00 81 LYS A C 1
ATOM 663 O O . LYS A 1 81 ? 21.753 6.155 -24.299 1.00 91.00 81 LYS A O 1
ATOM 668 N N . LYS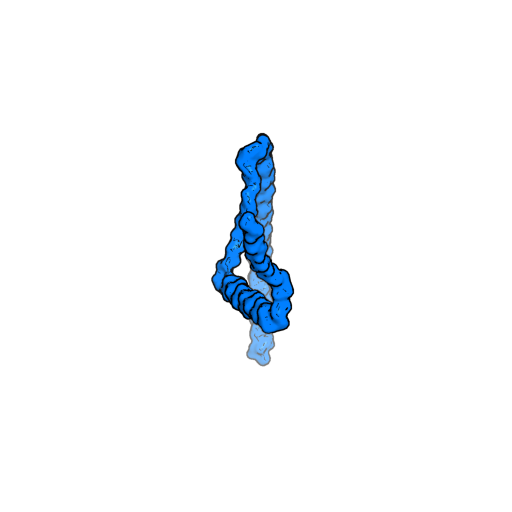 A 1 82 ? 20.212 4.624 -24.820 1.00 90.88 82 LYS A N 1
ATOM 669 C CA . LYS A 1 82 ? 21.109 3.478 -24.580 1.00 90.88 82 LYS A CA 1
ATOM 670 C C . LYS A 1 82 ? 22.266 3.430 -25.575 1.00 90.88 82 LYS A C 1
ATOM 672 O O . LYS A 1 82 ? 23.374 3.095 -25.162 1.00 90.88 82 LYS A O 1
ATOM 677 N N . VAL A 1 83 ? 22.018 3.719 -26.852 1.00 91.88 83 VAL A N 1
ATOM 678 C CA . VAL A 1 83 ? 23.067 3.778 -27.882 1.00 91.88 83 VAL A CA 1
ATOM 679 C C . VAL A 1 83 ? 24.041 4.912 -27.568 1.00 91.88 83 VAL A C 1
ATOM 681 O O . VAL A 1 83 ? 25.232 4.653 -27.424 1.00 91.88 83 VAL A O 1
ATOM 684 N N . GLU A 1 84 ? 23.533 6.113 -27.295 1.00 88.00 84 GLU A N 1
ATOM 685 C CA . GLU A 1 84 ? 24.357 7.271 -26.933 1.00 88.00 84 GLU A CA 1
ATOM 686 C C . GLU A 1 84 ? 25.209 7.010 -25.674 1.00 88.00 84 GLU A C 1
ATOM 688 O O . GLU A 1 84 ? 26.405 7.307 -25.632 1.00 88.00 84 GLU A O 1
ATOM 693 N N . CYS A 1 85 ? 24.639 6.386 -24.636 1.00 84.19 85 CYS A N 1
ATOM 694 C CA . CYS A 1 85 ? 25.395 6.000 -23.443 1.00 84.19 85 CYS A CA 1
ATOM 695 C C . CYS A 1 85 ? 26.492 4.965 -23.741 1.00 84.19 85 CYS A C 1
ATOM 697 O O . CYS A 1 85 ? 27.564 5.034 -23.133 1.00 84.19 85 CYS A O 1
ATOM 699 N N . LYS A 1 86 ? 26.256 4.008 -24.650 1.00 86.62 86 LYS A N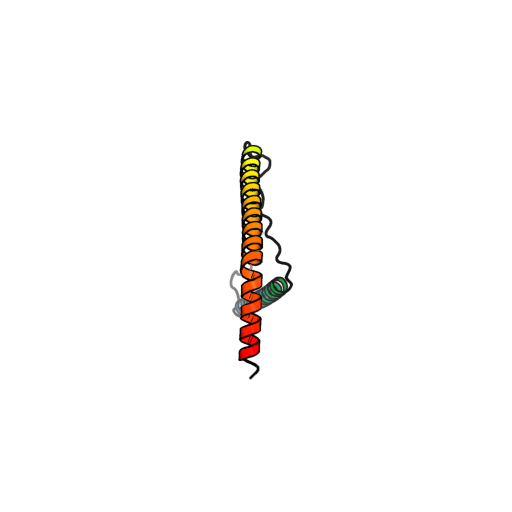 1
ATOM 700 C CA . LYS A 1 86 ? 27.277 3.036 -25.076 1.00 86.62 86 LYS A CA 1
ATOM 701 C C . LYS A 1 86 ? 28.407 3.718 -25.838 1.00 86.62 86 LYS A C 1
ATOM 703 O O . LYS A 1 86 ? 29.562 3.446 -25.532 1.00 86.62 86 LYS A O 1
ATOM 708 N N . GLU A 1 87 ? 28.090 4.628 -26.752 1.00 83.00 87 GLU A N 1
ATOM 709 C CA . GLU A 1 87 ? 29.079 5.389 -27.525 1.00 83.00 87 GLU A CA 1
ATOM 710 C C . GLU A 1 87 ? 29.934 6.276 -26.616 1.00 83.00 87 GLU A C 1
ATOM 712 O O . GLU A 1 87 ? 31.162 6.193 -26.634 1.00 83.00 87 GLU A O 1
ATOM 717 N N . ARG A 1 88 ? 29.305 7.031 -25.708 1.00 81.56 88 ARG A N 1
ATOM 718 C CA . ARG A 1 88 ? 30.015 7.838 -24.702 1.00 81.56 88 ARG A CA 1
ATOM 719 C C . ARG A 1 88 ? 30.911 6.981 -23.807 1.00 81.56 88 ARG A C 1
ATOM 721 O O . ARG A 1 88 ? 32.039 7.365 -23.505 1.00 81.56 88 ARG A O 1
ATOM 728 N N . THR A 1 89 ? 30.437 5.805 -23.393 1.00 82.88 89 THR A N 1
ATOM 729 C CA . THR A 1 89 ? 31.228 4.868 -22.578 1.00 82.88 89 THR A CA 1
ATOM 730 C C . THR A 1 89 ? 32.371 4.243 -23.379 1.00 82.88 89 THR A C 1
ATOM 732 O O . THR A 1 89 ? 33.442 4.031 -22.819 1.00 82.88 89 THR A O 1
ATOM 735 N N . ALA A 1 90 ? 32.191 3.982 -24.675 1.00 85.19 90 ALA A N 1
ATOM 736 C CA . ALA A 1 90 ? 33.246 3.479 -25.551 1.00 85.19 90 ALA A CA 1
ATOM 737 C C . ALA A 1 90 ? 34.359 4.518 -25.762 1.00 85.19 90 ALA A C 1
ATOM 739 O O . ALA A 1 90 ? 35.532 4.156 -25.727 1.00 85.19 90 ALA A O 1
ATOM 740 N N . LEU A 1 91 ? 34.006 5.802 -25.888 1.00 80.62 91 LEU A N 1
ATOM 741 C CA . LEU A 1 91 ? 34.968 6.899 -26.040 1.00 80.62 91 LEU A CA 1
ATOM 742 C C . LEU A 1 91 ? 35.705 7.226 -24.730 1.00 80.62 91 LEU A C 1
ATOM 744 O O . LEU A 1 91 ? 36.923 7.378 -24.710 1.00 80.62 91 LEU A O 1
ATOM 748 N N . ILE A 1 92 ? 34.982 7.303 -23.610 1.00 80.69 92 ILE A N 1
ATOM 749 C CA . ILE A 1 92 ? 35.534 7.705 -22.302 1.00 80.69 92 ILE A CA 1
ATOM 750 C C . ILE A 1 92 ? 36.146 6.510 -21.543 1.00 80.69 92 ILE A C 1
ATOM 752 O O . ILE A 1 92 ? 36.982 6.672 -20.650 1.00 80.69 92 ILE A O 1
ATOM 756 N N . GLY A 1 93 ? 35.746 5.285 -21.881 1.00 80.00 93 GLY A N 1
ATOM 757 C CA . GLY A 1 93 ? 36.144 4.048 -21.209 1.00 80.00 93 GLY A CA 1
ATOM 758 C C . GLY A 1 93 ? 37.651 3.768 -21.207 1.00 80.00 93 GLY A C 1
ATOM 759 O O . GLY A 1 93 ? 38.170 3.403 -20.148 1.00 80.00 93 GLY A O 1
ATOM 760 N N . PRO A 1 94 ? 38.378 3.925 -22.331 1.00 85.25 94 PRO A N 1
ATOM 761 C CA . PRO A 1 94 ? 39.833 3.779 -22.372 1.00 85.25 94 PRO A CA 1
ATOM 762 C C . PRO A 1 94 ? 40.545 4.758 -21.432 1.00 85.25 94 PRO A C 1
ATOM 764 O O . PRO A 1 94 ? 41.369 4.336 -20.621 1.00 85.25 94 PRO A O 1
ATOM 767 N N . PHE A 1 95 ? 40.148 6.034 -21.448 1.00 78.75 95 PHE A N 1
ATOM 768 C CA . PHE A 1 95 ? 40.710 7.068 -20.576 1.00 78.75 95 PHE A CA 1
ATOM 769 C C . PHE A 1 95 ? 40.437 6.796 -19.095 1.00 78.75 95 PHE A C 1
ATOM 771 O O . PHE A 1 95 ? 41.360 6.842 -18.285 1.00 78.75 95 PHE A O 1
ATOM 778 N N . LYS A 1 96 ? 39.203 6.418 -18.730 1.00 79.00 96 LYS A N 1
ATOM 779 C CA . LYS A 1 96 ? 38.880 6.019 -17.349 1.00 79.00 96 LYS A CA 1
ATOM 780 C C . LYS A 1 96 ? 39.685 4.803 -16.893 1.00 79.00 96 LYS A C 1
ATOM 782 O O . LYS A 1 96 ? 40.116 4.771 -15.746 1.00 79.00 96 LYS A O 1
ATOM 787 N N . ARG A 1 97 ? 39.921 3.818 -17.771 1.00 80.75 97 ARG A N 1
ATOM 788 C CA . ARG A 1 97 ? 40.756 2.640 -17.468 1.00 80.75 97 ARG A CA 1
ATOM 789 C C . ARG A 1 97 ? 42.210 3.018 -17.202 1.00 80.75 97 ARG A C 1
ATOM 791 O O . ARG A 1 97 ? 42.786 2.525 -16.237 1.00 80.75 97 ARG A O 1
ATOM 798 N N . ILE A 1 98 ? 42.785 3.880 -18.039 1.00 83.81 98 ILE A N 1
ATOM 799 C CA . ILE A 1 98 ? 44.168 4.351 -17.888 1.00 83.81 98 ILE A CA 1
ATOM 800 C C . ILE A 1 98 ? 44.307 5.172 -16.602 1.00 83.81 98 ILE A C 1
ATOM 802 O O . ILE A 1 98 ? 45.205 4.909 -15.805 1.00 83.81 98 ILE A O 1
ATOM 806 N N . TRP A 1 99 ? 43.372 6.089 -16.347 1.00 89.00 99 TRP A N 1
ATOM 807 C CA . TRP A 1 99 ? 43.353 6.910 -15.138 1.00 89.00 99 TRP A CA 1
ATOM 808 C C . TRP A 1 99 ? 43.218 6.064 -13.864 1.00 89.00 99 TRP A C 1
ATOM 810 O O . TRP A 1 99 ? 44.013 6.219 -12.943 1.00 89.00 99 TRP A O 1
ATOM 820 N N . LEU A 1 100 ? 42.300 5.088 -13.838 1.00 83.06 100 LEU A N 1
ATOM 821 C CA . LEU A 1 100 ? 42.149 4.143 -12.722 1.00 83.06 100 LEU A CA 1
ATOM 822 C C . LEU A 1 100 ? 43.401 3.285 -12.492 1.00 83.06 100 LEU A C 1
ATOM 824 O O . LEU A 1 100 ? 43.717 2.958 -11.348 1.00 83.06 100 LEU A O 1
ATOM 828 N N . ARG A 1 101 ? 44.113 2.904 -13.561 1.00 83.00 101 ARG A N 1
ATOM 829 C CA . ARG A 1 101 ? 45.357 2.128 -13.453 1.00 83.00 101 ARG A CA 1
ATOM 830 C C . ARG A 1 101 ? 46.505 2.976 -12.906 1.00 83.00 101 ARG A C 1
ATOM 832 O O . ARG A 1 101 ? 47.234 2.494 -12.047 1.00 83.00 101 ARG A O 1
ATOM 839 N N . SER A 1 102 ? 46.606 4.233 -13.336 1.00 82.81 102 SER A N 1
ATOM 840 C CA . SER A 1 102 ? 47.565 5.205 -12.794 1.00 82.81 102 SER A CA 1
ATOM 841 C C . SER A 1 102 ? 47.299 5.494 -11.311 1.00 82.81 102 SER A C 1
ATOM 843 O O . SER A 1 102 ? 48.206 5.404 -10.489 1.00 82.81 102 SER A O 1
ATOM 845 N N . LEU A 1 103 ? 46.032 5.707 -10.934 1.00 84.50 103 LEU A N 1
ATOM 846 C CA . LEU A 1 103 ? 45.634 5.959 -9.545 1.00 84.50 103 LEU A CA 1
ATOM 847 C C . LEU A 1 103 ? 45.953 4.774 -8.619 1.00 84.50 103 LEU A C 1
ATOM 849 O O . LE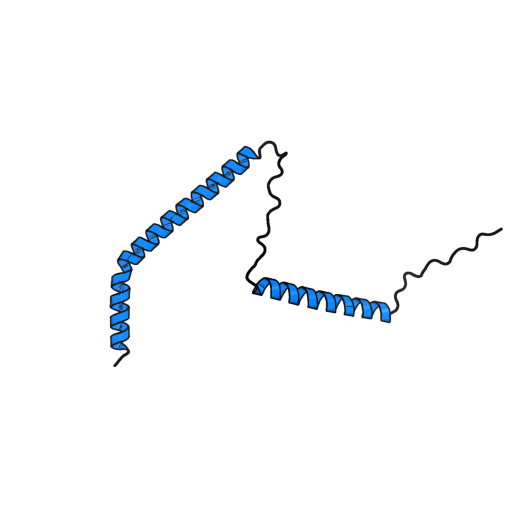U A 1 103 ? 46.470 4.961 -7.524 1.00 84.50 103 LEU A O 1
ATOM 853 N N . LYS A 1 104 ? 45.694 3.539 -9.075 1.00 80.88 104 LYS A N 1
ATOM 854 C CA . LYS A 1 104 ? 46.074 2.325 -8.335 1.00 80.88 104 LYS A CA 1
ATOM 855 C C . LYS A 1 104 ? 47.585 2.158 -8.206 1.00 80.88 104 LYS A C 1
ATOM 857 O O . LYS A 1 104 ? 48.033 1.685 -7.172 1.00 80.88 104 LYS A O 1
ATOM 862 N N . SER A 1 105 ? 48.352 2.536 -9.229 1.00 81.00 105 SER A N 1
ATOM 863 C CA . SER A 1 105 ? 49.817 2.500 -9.176 1.00 81.00 105 SER A CA 1
ATOM 864 C C . SER A 1 105 ? 50.368 3.503 -8.162 1.00 81.00 105 SER A C 1
ATOM 866 O O . SER A 1 105 ? 51.304 3.177 -7.448 1.00 81.00 105 SER A O 1
ATOM 868 N N . LEU A 1 106 ? 49.769 4.695 -8.073 1.00 78.88 106 LEU A N 1
ATOM 869 C CA . LEU A 1 106 ? 50.141 5.738 -7.110 1.00 78.88 106 LEU A CA 1
ATOM 870 C C . LEU A 1 106 ? 49.796 5.370 -5.661 1.00 78.88 106 LEU A C 1
ATOM 872 O O . LEU A 1 106 ? 50.505 5.773 -4.751 1.00 78.88 106 LEU A O 1
ATOM 876 N N . MET A 1 107 ? 48.729 4.599 -5.443 1.00 76.44 107 MET A N 1
ATOM 877 C CA . MET A 1 107 ? 48.318 4.132 -4.111 1.00 76.44 107 MET A CA 1
ATOM 878 C C . MET A 1 107 ? 49.041 2.859 -3.637 1.00 76.44 107 MET A C 1
ATOM 880 O O . MET A 1 107 ? 48.758 2.386 -2.541 1.00 76.44 107 MET A O 1
ATOM 884 N N . SER A 1 108 ? 49.906 2.267 -4.467 1.00 72.62 108 SER A N 1
ATOM 885 C CA . SER A 1 108 ? 50.628 1.023 -4.157 1.00 72.62 108 SER A CA 1
ATOM 886 C C . SER A 1 108 ? 52.092 1.250 -3.746 1.00 72.62 108 SER A C 1
ATOM 888 O O . SER A 1 108 ? 52.838 0.272 -3.664 1.00 72.62 108 SER A O 1
ATOM 890 N N . TYR A 1 109 ? 52.483 2.507 -3.510 1.00 58.09 109 TYR A N 1
ATOM 891 C CA . TYR A 1 109 ? 53.761 2.919 -2.922 1.00 58.09 109 TYR A CA 1
ATOM 892 C C . TYR A 1 109 ? 53.589 3.307 -1.455 1.00 58.09 109 TYR A C 1
ATOM 894 O O . TYR A 1 109 ? 52.520 3.870 -1.124 1.00 58.09 109 TYR A O 1
#

Sequence (109 aa):
MVRKSMKTKSKRISLKKKYMVIKKVKEHNRKKAKEAKKLRLSGKKKVEKDPGIPNDWPLKEHEVKALEAGRAEVIEELKRKKVECKERTALIGPFKRIWLRSLKSLMSY

Foldseek 3Di:
DDPDPDDDDDPDDDPVRVVVVVVVVVVVVVVVVVVVVVCVVVVPDPPPDDPDDDPPDPCNVVVVVVVVVVVVVVVVVVVVVVVVVVVVCVVCVVVVVVVVVVVVVVVVD

Mean predicted aligned error: 13.07 Å

Radius of gyration: 32.92 Å; Cα contacts (8 Å, |Δi|>4): 7; chains: 1; bounding box: 108×22×60 Å

InterPro domains:
  IPR014813 Guanine nucleotide-binding protein-like 3, N-terminal domain [PF08701] (15-88)

Secondary structure (DSSP, 8-state):
------PPPP----HHHHHHHHHHHHHHHHHHHHHHHHHHHTS-----------TT-TTHHHHHHHHHHHHHHHHHHHHHHHHHHHHHHHHHHHHHHHHHHHHHHHTT-